Protein AF-A0A8T3RIN1-F1 (afdb_monomer_lite)

pLDDT: mean 80.8, std 17.32, range [34.31, 96.44]

Radius of gyration: 13.97 Å; chains: 1; bounding box: 28×21×49 Å

Sequence (90 aa):
MNKRSYRAQKVNERRWKEVAGRVKDKVVVWAIDVANVEQYGVLMDSEREVVVTVKWSHPAETPALLERLRDLPCESLTAVMATVERDSVA

Foldseek 3Di:
DPPPPDPADALVPDPLVQLLVVQAQFEWEWEWEDDPQKIWIFIATPVRDTSHIHIDGPPPCVVVNVVSVVPRNHPYYHYDYDDPPPPPPD

Secondary structure (DSSP, 8-state):
--------EEGGGS-HHHHHHHHTT-EEEEEEEEETTEEEEEEEETT--EEEEEEEETTTTHHHHHHHHHT---SEEEEEEE--------

Structure (mmCIF, N/CA/C/O backbone):
data_AF-A0A8T3RIN1-F1
#
_entry.id   AF-A0A8T3RIN1-F1
#
loop_
_atom_site.group_PDB
_atom_site.id
_atom_site.type_symbol
_atom_site.label_atom_id
_atom_site.label_alt_id
_atom_site.label_comp_id
_atom_site.label_asym_id
_atom_site.label_entity_id
_atom_site.label_seq_id
_atom_site.pdbx_PDB_ins_code
_atom_site.Cartn_x
_atom_site.Cartn_y
_atom_site.Cartn_z
_atom_site.occupancy
_atom_site.B_iso_or_equiv
_atom_site.auth_seq_id
_atom_site.auth_comp_id
_atom_site.auth_asym_id
_atom_site.auth_atom_id
_atom_site.pdbx_PDB_model_num
ATOM 1 N N . MET A 1 1 ? -4.285 11.361 -25.365 1.00 41.53 1 MET A N 1
ATOM 2 C CA . MET A 1 1 ? -4.705 11.156 -23.960 1.00 41.53 1 MET A CA 1
ATOM 3 C C . MET A 1 1 ? -3.836 12.042 -23.076 1.00 41.53 1 MET A C 1
ATOM 5 O O . MET A 1 1 ? -2.630 11.826 -23.034 1.00 41.53 1 MET A O 1
ATOM 9 N N . ASN A 1 2 ? -4.398 13.099 -22.477 1.00 34.31 2 ASN A N 1
ATOM 10 C CA . ASN A 1 2 ? -3.650 14.007 -21.599 1.00 34.31 2 ASN A CA 1
ATOM 11 C C . ASN A 1 2 ? -3.092 13.200 -20.423 1.00 34.31 2 ASN A C 1
ATOM 13 O O . ASN A 1 2 ? -3.858 12.729 -19.584 1.00 34.31 2 ASN A O 1
ATOM 17 N N . LYS A 1 3 ? -1.768 12.997 -20.393 1.00 40.62 3 LYS A N 1
ATOM 18 C CA . LYS A 1 3 ? -1.078 12.307 -19.301 1.00 40.62 3 LYS A CA 1
ATOM 19 C C . LYS A 1 3 ? -1.261 13.143 -18.038 1.00 40.62 3 LYS A C 1
ATOM 21 O O . LYS A 1 3 ? -0.494 14.070 -17.787 1.00 40.62 3 LYS A O 1
ATOM 26 N N . ARG A 1 4 ? -2.293 12.837 -17.244 1.00 47.66 4 ARG A N 1
ATOM 27 C CA . ARG A 1 4 ? -2.343 13.262 -15.846 1.00 47.66 4 ARG A CA 1
ATOM 28 C C . ARG A 1 4 ? -1.099 12.669 -15.203 1.00 47.66 4 ARG A C 1
ATOM 30 O O . ARG A 1 4 ? -1.005 11.462 -15.015 1.00 47.66 4 ARG A O 1
ATOM 37 N N . SER A 1 5 ? -0.112 13.524 -14.962 1.00 41.31 5 SER A N 1
ATOM 38 C CA . SER A 1 5 ? 1.029 13.207 -14.120 1.00 41.31 5 SER A CA 1
ATOM 39 C C . SER A 1 5 ? 0.468 12.945 -12.728 1.00 41.31 5 SER A C 1
ATOM 41 O O . SER A 1 5 ? 0.240 13.871 -11.947 1.00 41.31 5 SER A O 1
ATOM 43 N N . TYR A 1 6 ? 0.122 11.686 -12.452 1.00 49.38 6 TYR A N 1
ATOM 44 C CA . TYR A 1 6 ? -0.129 11.248 -11.093 1.00 49.38 6 TYR A CA 1
ATOM 45 C C . TYR A 1 6 ? 1.120 11.629 -10.305 1.00 49.38 6 TYR A C 1
ATOM 47 O O . TYR A 1 6 ? 2.229 11.259 -10.692 1.00 49.38 6 TYR A O 1
ATOM 55 N N . ARG A 1 7 ? 0.956 12.386 -9.215 1.00 50.09 7 ARG A N 1
ATOM 56 C CA . ARG A 1 7 ? 2.024 12.643 -8.237 1.00 50.09 7 ARG A CA 1
ATOM 57 C C . ARG A 1 7 ? 2.337 11.342 -7.484 1.00 50.09 7 ARG A C 1
ATOM 59 O O . ARG A 1 7 ? 2.139 11.233 -6.274 1.00 50.09 7 ARG A O 1
ATOM 66 N N . ALA A 1 8 ? 2.757 10.324 -8.221 1.00 53.66 8 ALA A N 1
ATOM 67 C CA . ALA A 1 8 ? 3.208 9.060 -7.695 1.00 53.66 8 ALA A CA 1
ATOM 68 C C . ALA A 1 8 ? 4.639 9.274 -7.202 1.00 53.66 8 ALA A C 1
ATOM 70 O O . ALA A 1 8 ? 5.529 9.612 -7.980 1.00 53.66 8 ALA A O 1
ATOM 71 N N . GLN A 1 9 ? 4.839 9.149 -5.894 1.00 65.94 9 GLN A N 1
ATOM 72 C CA . GLN A 1 9 ? 6.176 9.129 -5.304 1.00 65.94 9 GLN A CA 1
ATOM 73 C C . GLN A 1 9 ? 6.623 7.671 -5.184 1.00 65.94 9 GLN A C 1
ATOM 75 O O . GLN A 1 9 ? 5.779 6.772 -5.068 1.00 65.94 9 GLN A O 1
ATOM 80 N N . LYS A 1 10 ? 7.936 7.437 -5.237 1.00 69.12 10 LYS A N 1
ATOM 81 C CA . LYS A 1 10 ? 8.506 6.088 -5.159 1.00 69.12 10 LYS A CA 1
ATOM 82 C C . LYS A 1 10 ? 8.189 5.441 -3.812 1.00 69.12 10 LYS A C 1
ATOM 84 O O . LYS A 1 10 ? 8.111 6.133 -2.796 1.00 69.12 10 LYS A O 1
ATOM 89 N N . VAL A 1 11 ? 8.079 4.111 -3.795 1.00 66.94 11 VAL A N 1
ATOM 90 C CA . VAL A 1 11 ? 7.881 3.292 -2.576 1.00 66.94 11 VAL A CA 1
ATOM 91 C C . VAL A 1 11 ? 8.817 3.732 -1.448 1.00 66.94 11 VAL A C 1
ATOM 93 O O . VAL A 1 11 ? 8.387 3.907 -0.310 1.00 66.94 11 VAL A O 1
ATOM 96 N N . ASN A 1 12 ? 10.086 3.974 -1.781 1.00 64.44 12 ASN A N 1
ATOM 97 C CA . ASN A 1 12 ? 11.145 4.260 -0.813 1.00 64.44 12 ASN A CA 1
ATOM 98 C C . ASN A 1 12 ? 11.171 5.717 -0.322 1.00 64.44 12 ASN A C 1
ATOM 100 O O . ASN A 1 12 ? 11.859 6.023 0.645 1.00 64.44 12 ASN A O 1
ATOM 104 N N . GLU A 1 13 ? 10.411 6.612 -0.955 1.00 67.88 13 GLU A N 1
ATOM 105 C CA . GLU A 1 13 ? 10.376 8.047 -0.632 1.00 67.88 13 GLU A CA 1
ATOM 106 C C . GLU A 1 13 ? 9.125 8.434 0.181 1.00 67.88 13 GLU A C 1
ATOM 108 O O . GLU A 1 13 ? 8.965 9.587 0.587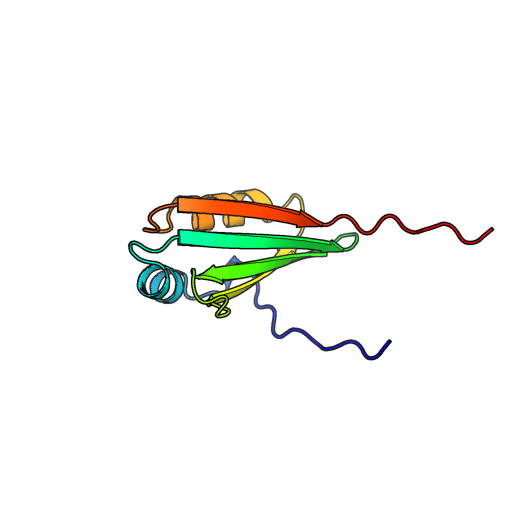 1.00 67.88 13 GLU A O 1
ATOM 113 N N . ARG A 1 14 ? 8.214 7.483 0.439 1.00 66.69 14 ARG A N 1
ATOM 114 C CA . ARG A 1 14 ? 6.961 7.732 1.165 1.00 66.69 14 ARG A CA 1
ATOM 115 C C . ARG A 1 14 ? 7.135 7.664 2.684 1.00 66.69 14 ARG A C 1
ATOM 117 O O . ARG A 1 14 ? 7.809 6.794 3.232 1.00 66.69 14 ARG A O 1
ATOM 124 N N . ARG A 1 15 ? 6.419 8.547 3.389 1.00 78.12 15 ARG A N 1
ATOM 125 C CA . ARG A 1 15 ? 6.300 8.547 4.855 1.00 78.12 15 ARG A CA 1
ATOM 126 C C . ARG A 1 15 ? 5.315 7.472 5.319 1.00 78.12 15 ARG A C 1
ATOM 128 O O . ARG A 1 15 ? 4.201 7.768 5.737 1.00 78.12 15 ARG A O 1
ATOM 135 N N . TRP A 1 16 ? 5.733 6.210 5.267 1.00 84.69 16 TRP A N 1
ATOM 136 C CA . TRP A 1 16 ? 4.902 5.055 5.643 1.00 84.69 16 TRP A CA 1
ATOM 137 C C . TRP A 1 16 ? 4.324 5.121 7.062 1.00 84.69 16 TRP A C 1
ATOM 139 O O . TRP A 1 16 ? 3.258 4.573 7.307 1.00 84.69 16 TRP A O 1
ATOM 149 N N . LYS A 1 17 ? 4.959 5.865 7.977 1.00 86.38 17 LYS A N 1
ATOM 150 C CA . LYS A 1 17 ? 4.398 6.148 9.309 1.00 86.38 17 LYS A CA 1
ATOM 151 C C . LYS A 1 17 ? 3.077 6.926 9.252 1.00 86.38 17 LYS A C 1
ATOM 153 O O . LYS A 1 17 ? 2.159 6.617 10.001 1.00 86.38 17 LYS A O 1
ATOM 158 N N . GLU A 1 18 ? 2.966 7.914 8.364 1.00 87.88 18 GLU A N 1
ATOM 159 C CA . GLU A 1 18 ? 1.733 8.697 8.189 1.00 87.88 18 GLU A CA 1
ATOM 160 C C . GLU A 1 18 ? 0.645 7.849 7.517 1.00 87.88 18 GLU A C 1
ATOM 162 O O . GLU A 1 18 ? -0.517 7.899 7.916 1.00 87.88 18 GLU A O 1
ATOM 167 N N . VAL A 1 19 ? 1.036 7.016 6.544 1.00 90.19 19 VAL A N 1
ATOM 168 C CA . VAL A 1 19 ? 0.140 6.035 5.910 1.00 90.19 19 VAL A CA 1
ATOM 169 C C . VAL A 1 19 ? -0.429 5.084 6.962 1.00 90.19 19 VAL A C 1
ATOM 171 O O . VAL A 1 19 ? -1.645 4.955 7.053 1.00 90.19 19 VAL A O 1
ATOM 174 N N . ALA A 1 20 ? 0.429 4.499 7.805 1.00 91.62 20 ALA A N 1
ATOM 175 C CA . ALA A 1 20 ? 0.035 3.594 8.882 1.00 91.62 20 ALA A CA 1
ATOM 176 C C . ALA A 1 20 ? -0.967 4.239 9.854 1.00 91.62 20 ALA A C 1
ATOM 178 O O . ALA A 1 20 ? -1.955 3.609 10.218 1.00 91.62 20 ALA A O 1
ATOM 179 N N . GLY A 1 21 ? -0.762 5.508 10.225 1.00 91.69 21 GLY A N 1
ATOM 180 C CA . GLY A 1 21 ? -1.703 6.239 11.078 1.00 91.69 21 GLY A CA 1
ATOM 181 C C . GLY A 1 21 ? -3.086 6.428 10.445 1.00 91.69 21 GLY A C 1
ATO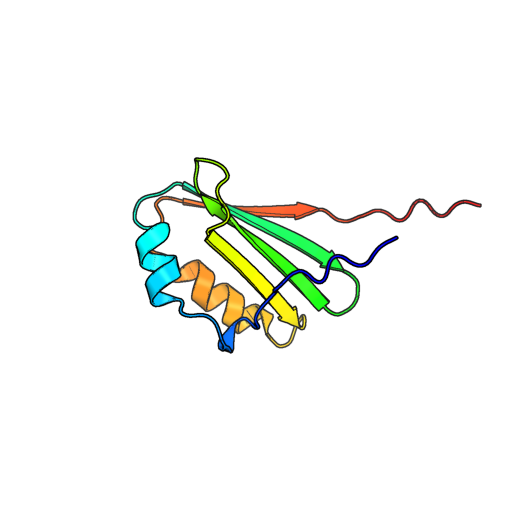M 182 O O . GLY A 1 21 ? -4.091 6.333 11.142 1.00 91.69 21 GLY A O 1
ATOM 183 N N . ARG A 1 22 ? -3.157 6.654 9.126 1.00 91.50 22 ARG A N 1
ATOM 184 C CA . ARG A 1 22 ? -4.429 6.869 8.407 1.00 91.50 22 ARG A CA 1
ATOM 185 C C . ARG A 1 22 ? -5.250 5.597 8.209 1.00 91.50 22 ARG A C 1
ATOM 187 O O . ARG A 1 22 ? -6.468 5.694 8.081 1.00 91.50 22 ARG A O 1
ATOM 194 N N . VAL A 1 23 ? -4.592 4.442 8.147 1.00 93.75 23 VAL A N 1
ATOM 195 C CA . VAL A 1 23 ? -5.235 3.143 7.870 1.00 93.75 23 VAL A CA 1
ATOM 196 C C . VAL A 1 23 ? -5.406 2.272 9.102 1.00 93.75 23 VAL A C 1
ATOM 198 O O . VAL A 1 23 ? -5.915 1.160 8.983 1.00 93.75 23 VAL A O 1
ATOM 201 N N . LYS A 1 24 ? -4.960 2.754 10.266 1.00 95.12 24 LYS A N 1
ATOM 202 C CA . LYS A 1 24 ? -5.009 1.990 11.503 1.00 95.12 24 LYS A CA 1
ATOM 203 C C . LYS A 1 24 ? -6.437 1.517 11.782 1.00 95.12 24 LYS A C 1
ATOM 205 O O . LYS A 1 24 ? -7.351 2.337 11.792 1.00 95.12 24 LYS A O 1
ATOM 210 N N . ASP A 1 25 ? -6.591 0.212 11.993 1.00 94.56 25 ASP A N 1
ATOM 211 C CA . ASP A 1 25 ? -7.859 -0.461 12.297 1.00 94.56 25 ASP A CA 1
ATOM 212 C C . ASP A 1 25 ? -8.954 -0.258 11.222 1.00 94.56 25 ASP A C 1
ATOM 214 O O . ASP A 1 25 ? -10.136 -0.436 11.497 1.00 94.56 25 ASP A O 1
ATOM 218 N N . LYS A 1 26 ? -8.581 0.121 9.987 1.00 93.31 26 LYS A N 1
ATOM 219 C CA . LYS A 1 26 ? -9.512 0.274 8.855 1.00 93.31 26 LYS A CA 1
ATOM 220 C C . LYS A 1 26 ? -9.433 -0.906 7.890 1.00 93.31 26 LYS A C 1
ATOM 222 O O . LYS A 1 26 ? -8.373 -1.507 7.720 1.00 93.31 26 LYS A O 1
ATOM 227 N N . VAL A 1 27 ? -10.521 -1.158 7.167 1.00 95.38 27 VAL A N 1
ATOM 228 C CA . VAL A 1 27 ? -10.504 -1.960 5.935 1.00 95.38 27 VAL A CA 1
ATOM 229 C C . VAL A 1 27 ? -9.913 -1.118 4.806 1.00 95.38 27 VAL A C 1
ATOM 231 O O . VAL A 1 27 ? -10.357 0.010 4.575 1.00 95.38 27 VAL A O 1
ATOM 234 N N . VAL A 1 28 ? -8.921 -1.658 4.096 1.00 95.81 28 VAL A N 1
ATOM 235 C CA . VAL A 1 28 ? -8.254 -0.961 2.990 1.00 95.81 28 VAL A CA 1
ATOM 236 C C . VAL A 1 28 ? -8.201 -1.787 1.712 1.00 95.81 28 VAL A C 1
ATOM 238 O O . VAL A 1 28 ? -8.129 -3.019 1.723 1.00 95.81 28 VAL A O 1
ATOM 241 N N . VAL A 1 29 ? -8.195 -1.080 0.585 1.00 95.88 29 VAL A N 1
ATOM 242 C CA . VAL A 1 29 ? -8.046 -1.663 -0.750 1.00 95.88 29 VAL A CA 1
ATOM 243 C C . VAL A 1 29 ? -6.772 -1.137 -1.392 1.00 95.88 29 VAL A C 1
ATOM 245 O O . VAL A 1 29 ? -6.556 0.071 -1.473 1.00 95.88 29 VAL A O 1
ATOM 248 N N . TRP A 1 30 ? -5.944 -2.056 -1.875 1.00 95.12 30 TRP A N 1
ATOM 249 C CA . TRP A 1 30 ? -4.770 -1.788 -2.691 1.00 95.12 30 TRP A CA 1
ATOM 250 C C . TRP A 1 30 ? -5.097 -2.069 -4.159 1.00 95.12 30 TRP A C 1
ATOM 252 O O . TRP A 1 30 ? -5.106 -3.218 -4.596 1.00 95.12 30 TRP A O 1
ATOM 262 N N . ALA A 1 31 ? -5.399 -1.020 -4.918 1.00 92.69 31 ALA A N 1
ATOM 263 C CA . ALA A 1 31 ? -5.685 -1.125 -6.343 1.00 92.69 31 ALA A CA 1
ATOM 264 C C . ALA A 1 31 ? -4.400 -0.983 -7.159 1.00 92.69 31 ALA A C 1
ATOM 266 O O . ALA A 1 31 ? -3.712 0.023 -7.018 1.00 92.69 31 ALA A O 1
ATOM 267 N N . ILE A 1 32 ? -4.094 -1.962 -8.010 1.00 91.12 32 ILE A N 1
ATOM 268 C CA . ILE A 1 32 ? -2.903 -2.006 -8.864 1.00 91.12 32 ILE A CA 1
ATOM 269 C C . ILE A 1 32 ? -3.313 -1.781 -10.320 1.00 91.12 32 ILE A C 1
ATOM 271 O O . ILE A 1 32 ? -4.142 -2.517 -10.861 1.00 91.12 32 ILE A O 1
ATOM 275 N N . ASP A 1 33 ? -2.679 -0.795 -10.950 1.00 86.69 33 ASP A N 1
ATOM 276 C CA . ASP A 1 33 ? -2.692 -0.578 -12.395 1.00 86.69 33 ASP A CA 1
ATOM 277 C C . ASP A 1 33 ? -1.367 -1.086 -12.985 1.00 86.69 33 ASP A C 1
ATOM 279 O O . ASP A 1 33 ? -0.275 -0.585 -12.675 1.00 86.69 33 ASP A O 1
ATOM 283 N N . VAL A 1 34 ? -1.466 -2.134 -13.803 1.00 75.25 34 VAL A N 1
ATOM 284 C CA . VAL A 1 34 ? -0.315 -2.799 -14.418 1.00 75.25 34 VAL A CA 1
ATOM 285 C C . VAL A 1 34 ? -0.002 -2.125 -15.753 1.00 75.25 34 VAL A C 1
ATOM 287 O O . VAL A 1 34 ? -0.568 -2.469 -16.790 1.00 75.25 34 VAL A O 1
ATOM 290 N N . ALA A 1 35 ? 0.943 -1.180 -15.745 1.00 69.44 35 ALA A N 1
ATOM 291 C CA . ALA A 1 35 ? 1.335 -0.424 -16.934 1.00 69.44 35 ALA A CA 1
ATOM 292 C C . ALA A 1 35 ? 2.769 -0.748 -17.408 1.00 69.44 35 ALA A C 1
ATOM 294 O O . ALA A 1 35 ? 3.743 -0.094 -17.042 1.00 69.44 35 ALA A O 1
ATOM 295 N N . ASN A 1 36 ? 2.905 -1.701 -18.337 1.00 69.06 36 ASN A N 1
ATOM 296 C CA . ASN A 1 36 ? 4.186 -2.078 -18.959 1.00 69.06 36 ASN A CA 1
ATOM 297 C C . ASN A 1 36 ? 5.295 -2.393 -17.920 1.00 69.06 36 ASN A C 1
ATOM 299 O O . ASN A 1 36 ? 5.253 -3.439 -17.285 1.00 69.06 36 ASN A O 1
ATOM 303 N N . VAL A 1 37 ? 6.291 -1.506 -17.768 1.00 67.88 37 VAL A N 1
ATOM 304 C CA . VAL A 1 37 ? 7.484 -1.671 -16.908 1.00 67.88 37 VAL A CA 1
ATOM 305 C C . VAL A 1 37 ? 7.300 -1.025 -15.527 1.00 67.88 37 VAL A C 1
ATOM 307 O O . VAL A 1 37 ? 7.927 -1.433 -14.550 1.00 67.88 37 VAL A O 1
ATOM 310 N N . GLU A 1 38 ? 6.432 -0.018 -15.433 1.00 74.69 38 GLU A N 1
ATOM 311 C CA . GLU A 1 38 ? 6.212 0.760 -14.216 1.00 74.69 38 GLU A CA 1
ATOM 312 C C . GLU A 1 38 ? 4.819 0.455 -13.674 1.00 74.69 38 GLU A C 1
ATOM 314 O O . GLU A 1 38 ? 3.811 0.718 -14.326 1.00 74.69 38 GLU A O 1
ATOM 319 N N . GLN A 1 39 ? 4.754 -0.093 -12.467 1.00 85.69 39 GLN A N 1
ATOM 320 C CA . GLN A 1 39 ? 3.483 -0.370 -11.816 1.00 85.69 39 GLN A CA 1
ATOM 321 C C . GLN A 1 39 ? 3.064 0.816 -10.956 1.00 85.69 39 GLN A C 1
ATOM 323 O O . GLN A 1 39 ? 3.891 1.498 -10.336 1.00 85.69 39 GLN A O 1
ATOM 328 N N . TYR A 1 40 ? 1.760 1.054 -10.933 1.00 89.12 40 TYR A N 1
ATOM 329 C CA . TYR A 1 40 ? 1.137 2.074 -10.109 1.00 89.12 40 TYR A CA 1
ATOM 330 C C . TYR A 1 40 ? 0.119 1.418 -9.195 1.00 89.12 40 TYR A C 1
ATOM 332 O O . TYR A 1 40 ? -0.526 0.434 -9.551 1.00 89.12 40 TYR A O 1
ATOM 340 N N . GLY A 1 41 ? -0.040 1.981 -8.006 1.00 91.50 41 GLY A N 1
ATOM 341 C CA . GLY A 1 41 ? -0.977 1.457 -7.037 1.00 91.50 41 GLY A CA 1
ATOM 342 C C . GLY A 1 41 ? -1.514 2.537 -6.128 1.00 91.50 41 GLY A C 1
ATOM 343 O O . GLY A 1 41 ? -0.826 3.516 -5.820 1.00 91.50 41 GLY A O 1
ATOM 344 N N . VAL A 1 42 ? -2.766 2.370 -5.732 1.00 92.06 42 VAL A N 1
ATOM 345 C CA . VAL A 1 42 ? -3.489 3.297 -4.872 1.00 92.06 42 VAL A CA 1
ATOM 346 C C . VAL A 1 4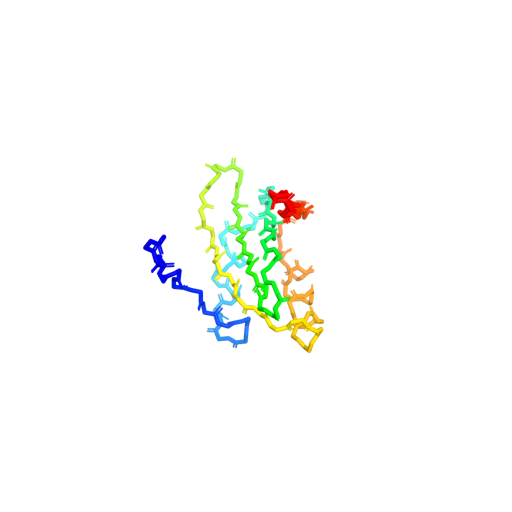2 ? -4.012 2.530 -3.672 1.00 92.06 42 VAL A C 1
ATOM 348 O O . VAL A 1 42 ? -4.737 1.550 -3.823 1.00 92.06 42 VAL A O 1
ATOM 351 N N . LEU A 1 43 ? -3.654 3.001 -2.481 1.00 94.00 43 LEU A N 1
ATOM 352 C CA . LEU A 1 43 ? -4.251 2.555 -1.233 1.00 94.00 43 LEU A CA 1
ATOM 353 C C . LEU A 1 43 ? -5.428 3.470 -0.915 1.00 94.00 43 LEU A C 1
ATOM 355 O O . LEU A 1 43 ? -5.250 4.689 -0.826 1.00 94.00 43 LEU A O 1
ATOM 359 N N . MET A 1 44 ? -6.601 2.881 -0.736 1.00 94.62 44 MET A N 1
ATOM 360 C CA . MET A 1 44 ? -7.821 3.574 -0.333 1.00 94.62 44 MET A CA 1
ATOM 361 C C . MET A 1 44 ? -8.333 2.989 0.976 1.00 94.62 44 MET A C 1
ATOM 363 O O . MET A 1 44 ? -8.167 1.791 1.219 1.00 94.62 44 MET A O 1
ATOM 367 N N . ASP A 1 45 ? -8.949 3.822 1.805 1.00 92.75 45 ASP A N 1
ATOM 368 C CA . ASP A 1 45 ? -9.686 3.347 2.974 1.00 92.75 45 ASP A CA 1
ATOM 369 C C . ASP A 1 45 ? -11.145 3.001 2.632 1.00 92.75 45 ASP A C 1
ATOM 371 O O . ASP A 1 45 ? -11.570 3.047 1.473 1.00 92.75 45 ASP A O 1
ATOM 375 N N . SER A 1 46 ? -11.915 2.620 3.650 1.00 86.75 46 SER A N 1
ATOM 376 C CA . SER A 1 46 ? -13.320 2.225 3.524 1.00 86.75 46 SER A CA 1
ATOM 377 C C . SER A 1 46 ? -14.233 3.326 2.976 1.00 86.75 46 SER A C 1
ATOM 379 O O . SER A 1 46 ? -15.299 3.019 2.443 1.00 86.75 46 SER A O 1
ATOM 381 N N . GLU A 1 47 ? -13.825 4.592 3.067 1.00 88.44 47 GLU A N 1
ATOM 382 C CA . GLU A 1 47 ? -14.571 5.741 2.540 1.00 88.44 47 GLU A CA 1
ATOM 383 C C . GLU A 1 47 ? -14.213 6.036 1.075 1.00 88.44 47 GLU A C 1
ATOM 385 O O . GLU A 1 47 ? -14.754 6.962 0.475 1.00 88.44 47 GLU A O 1
ATOM 390 N N . ARG A 1 48 ? -13.354 5.203 0.466 1.00 85.88 48 ARG A N 1
ATOM 391 C CA . ARG A 1 48 ? -12.778 5.384 -0.878 1.00 85.88 48 ARG A CA 1
ATOM 392 C C . ARG A 1 48 ? -11.866 6.605 -0.980 1.00 85.88 48 ARG A C 1
ATOM 394 O O . ARG A 1 48 ? -11.560 7.051 -2.088 1.00 85.88 48 ARG A O 1
ATOM 401 N N . GLU A 1 49 ? -11.381 7.106 0.152 1.00 90.62 49 GLU A N 1
ATOM 402 C CA . GLU A 1 49 ? -10.433 8.207 0.176 1.00 90.62 49 GLU A CA 1
ATOM 403 C C . GLU A 1 49 ? -9.022 7.707 -0.117 1.00 90.62 49 GLU A C 1
ATOM 405 O O . GLU A 1 49 ? -8.553 6.698 0.421 1.00 90.62 49 GLU A O 1
ATOM 410 N N . VAL A 1 50 ? -8.307 8.434 -0.979 1.00 91.38 50 VAL A N 1
ATOM 411 C CA . VAL A 1 50 ? -6.940 8.063 -1.349 1.00 91.38 50 VAL A CA 1
ATOM 412 C C . VAL A 1 50 ? -6.004 8.320 -0.171 1.00 91.38 50 VAL A C 1
ATOM 414 O O . VAL A 1 50 ? -5.768 9.457 0.262 1.00 91.38 50 VAL A O 1
ATOM 417 N N . VAL A 1 51 ? -5.412 7.242 0.333 1.00 92.19 51 VAL A N 1
ATOM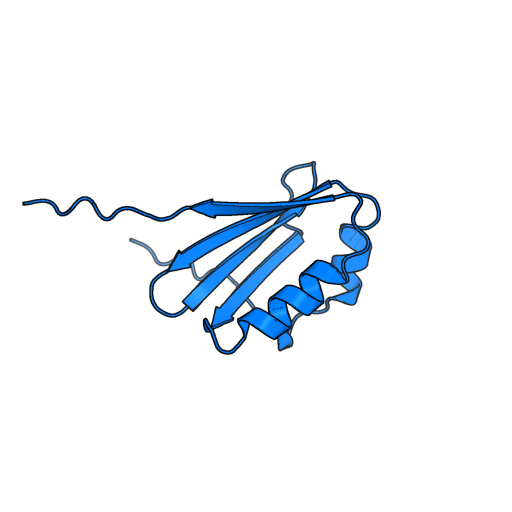 418 C CA . VAL A 1 51 ? -4.396 7.293 1.382 1.00 92.19 51 VAL A CA 1
ATOM 419 C C . VAL A 1 51 ? -3.031 7.572 0.774 1.00 92.19 51 VAL A C 1
ATOM 421 O O . VAL A 1 51 ? -2.342 8.508 1.187 1.00 92.19 51 VAL A O 1
ATOM 424 N N . VAL A 1 52 ? -2.641 6.778 -0.225 1.00 90.88 52 VAL A N 1
ATOM 425 C CA . VAL A 1 52 ? -1.361 6.941 -0.915 1.00 90.88 52 VAL A CA 1
ATOM 426 C C . VAL A 1 52 ? -1.424 6.393 -2.336 1.00 90.88 52 VAL A C 1
ATOM 428 O O . VAL A 1 52 ? -2.009 5.346 -2.588 1.00 90.88 52 VAL A O 1
ATOM 431 N N . THR A 1 53 ? -0.772 7.093 -3.264 1.00 90.62 53 THR A N 1
ATOM 432 C CA . THR A 1 53 ? -0.439 6.579 -4.598 1.00 90.62 53 THR A CA 1
ATOM 433 C C . THR A 1 53 ? 1.050 6.269 -4.638 1.00 90.62 53 THR A C 1
ATOM 435 O O . THR A 1 53 ? 1.874 7.145 -4.337 1.00 90.62 53 THR A O 1
ATOM 438 N N . VAL A 1 54 ? 1.405 5.052 -5.025 1.00 89.94 54 VAL A N 1
ATOM 439 C CA . VAL A 1 54 ? 2.790 4.598 -5.133 1.00 89.94 54 VAL A CA 1
ATOM 440 C C . VAL A 1 54 ? 3.066 4.169 -6.562 1.00 89.94 54 VAL A C 1
ATOM 442 O O . VAL A 1 54 ? 2.206 3.603 -7.232 1.00 89.94 54 VAL A O 1
ATOM 445 N N . LYS A 1 55 ? 4.281 4.452 -7.016 1.00 89.44 55 LYS A N 1
ATOM 446 C CA . LYS A 1 55 ? 4.849 3.908 -8.244 1.00 89.44 55 LYS A CA 1
ATOM 447 C C . LYS A 1 55 ? 6.051 3.047 -7.878 1.00 89.44 55 LYS A C 1
ATOM 449 O O . LYS A 1 55 ? 6.831 3.447 -7.007 1.00 89.44 55 LYS A O 1
ATOM 454 N N . TRP A 1 56 ? 6.200 1.907 -8.539 1.00 90.12 56 TRP A N 1
ATOM 455 C CA . TRP A 1 56 ? 7.338 1.012 -8.350 1.00 90.12 56 TRP A CA 1
ATOM 456 C C . TRP A 1 56 ? 7.712 0.279 -9.634 1.00 90.12 56 TRP A C 1
ATOM 458 O O . TRP A 1 56 ? 6.910 0.119 -10.555 1.00 90.12 56 TRP A O 1
ATOM 468 N N . SER A 1 57 ? 8.954 -0.177 -9.673 1.00 88.00 57 SER A N 1
ATOM 469 C CA . SER A 1 57 ? 9.514 -0.990 -10.744 1.00 88.00 57 SER A CA 1
ATOM 470 C C . SER A 1 57 ? 9.309 -2.465 -10.415 1.00 88.00 57 SER A C 1
ATOM 472 O O . SER A 1 57 ? 9.731 -2.939 -9.356 1.00 88.00 57 SER A O 1
ATOM 474 N N . HIS A 1 58 ? 8.683 -3.217 -11.316 1.00 85.19 58 HIS A N 1
ATOM 475 C CA . HIS A 1 58 ? 8.541 -4.663 -11.164 1.00 85.19 58 HIS A CA 1
ATOM 476 C C . HIS A 1 58 ? 9.612 -5.396 -11.992 1.00 85.19 58 HIS A C 1
ATOM 478 O O . HIS A 1 58 ? 9.825 -5.027 -13.146 1.00 85.19 58 HIS A O 1
ATOM 484 N N . PRO A 1 59 ? 10.295 -6.422 -11.444 1.00 89.31 59 PRO A N 1
ATOM 485 C CA . PRO A 1 59 ? 10.129 -6.987 -10.099 1.00 89.31 59 PRO A 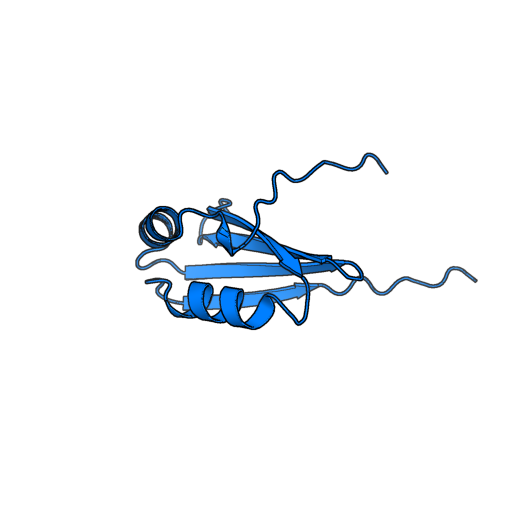CA 1
ATOM 486 C C . PRO A 1 59 ? 10.956 -6.300 -8.999 1.00 89.31 59 PRO A C 1
ATOM 488 O O . PRO A 1 59 ? 10.698 -6.542 -7.823 1.00 89.31 59 PRO A O 1
ATOM 491 N N . ALA A 1 60 ? 11.914 -5.436 -9.351 1.00 89.62 60 ALA A N 1
ATOM 492 C CA . ALA A 1 60 ? 12.968 -4.950 -8.450 1.00 89.62 60 ALA A CA 1
ATOM 493 C C . ALA A 1 60 ? 12.480 -4.333 -7.120 1.00 89.62 60 ALA A C 1
ATOM 495 O O . ALA A 1 60 ? 13.066 -4.590 -6.074 1.00 89.62 60 ALA A O 1
ATOM 496 N N . GLU A 1 61 ? 11.407 -3.543 -7.140 1.00 90.44 61 GLU A N 1
ATOM 497 C CA . GLU A 1 61 ? 10.877 -2.836 -5.962 1.00 90.44 61 GLU A CA 1
ATOM 498 C C . GLU A 1 61 ? 9.625 -3.511 -5.373 1.00 90.44 61 GLU A C 1
ATOM 500 O O . GLU A 1 61 ? 9.070 -3.043 -4.378 1.00 90.44 61 GLU A O 1
ATOM 505 N N . THR A 1 62 ? 9.176 -4.629 -5.957 1.00 90.25 62 THR A N 1
ATOM 506 C CA . THR A 1 62 ? 7.989 -5.358 -5.476 1.00 90.25 62 THR A CA 1
ATOM 507 C C . THR A 1 62 ? 8.176 -5.920 -4.061 1.00 90.25 62 THR A C 1
ATOM 509 O O . THR A 1 62 ? 7.270 -5.725 -3.253 1.00 90.25 62 THR A O 1
ATOM 512 N N . PRO A 1 63 ? 9.319 -6.541 -3.697 1.00 92.81 63 PRO A N 1
ATOM 513 C CA . PRO A 1 63 ? 9.528 -7.018 -2.328 1.00 92.81 63 PRO A CA 1
ATOM 514 C C . PRO A 1 63 ? 9.410 -5.898 -1.288 1.00 92.81 63 PRO A C 1
ATOM 516 O O . PRO A 1 63 ? 8.679 -6.043 -0.314 1.00 92.81 63 PRO A O 1
ATOM 519 N N . ALA A 1 64 ? 10.034 -4.744 -1.551 1.00 90.81 64 ALA A N 1
ATOM 520 C CA . ALA A 1 64 ? 9.963 -3.585 -0.665 1.00 90.81 64 ALA A CA 1
ATOM 521 C C . ALA A 1 64 ? 8.525 -3.065 -0.513 1.00 90.81 64 ALA A C 1
ATOM 523 O O . ALA A 1 64 ? 8.109 -2.720 0.589 1.00 90.81 64 ALA A O 1
ATOM 524 N N . LEU A 1 65 ? 7.735 -3.030 -1.593 1.00 92.38 65 LEU A N 1
ATOM 525 C CA . LEU A 1 65 ? 6.317 -2.675 -1.504 1.00 92.38 65 LEU A CA 1
ATOM 526 C C . LEU A 1 65 ? 5.542 -3.670 -0.627 1.00 92.38 65 LEU A C 1
ATOM 528 O O . LEU A 1 65 ? 4.767 -3.243 0.227 1.00 92.38 65 LEU A O 1
ATOM 532 N N . LEU A 1 66 ? 5.745 -4.975 -0.824 1.00 93.50 66 LEU A N 1
ATOM 533 C CA . LEU A 1 66 ? 5.038 -6.014 -0.070 1.00 93.50 66 LEU A CA 1
ATOM 534 C C . LEU A 1 66 ? 5.356 -5.958 1.426 1.00 93.50 66 LEU A C 1
ATOM 536 O O . LEU A 1 66 ? 4.439 -6.096 2.231 1.00 93.50 66 LEU A O 1
ATOM 540 N N . GLU A 1 67 ? 6.610 -5.697 1.802 1.00 93.94 67 GLU A N 1
ATOM 541 C CA . GLU A 1 67 ? 6.991 -5.452 3.201 1.00 93.94 67 GLU A CA 1
ATOM 542 C C . GLU A 1 67 ? 6.199 -4.278 3.788 1.00 93.94 67 GLU A C 1
ATOM 544 O O . GLU A 1 67 ? 5.578 -4.403 4.840 1.00 93.94 67 GLU A O 1
ATOM 549 N N . ARG A 1 68 ? 6.125 -3.155 3.062 1.00 93.12 68 ARG A N 1
ATOM 550 C CA . ARG A 1 68 ? 5.383 -1.972 3.522 1.00 93.12 68 ARG A CA 1
ATOM 551 C C . ARG A 1 68 ? 3.891 -2.217 3.672 1.00 93.12 68 ARG A C 1
ATOM 553 O O . ARG A 1 68 ? 3.311 -1.705 4.622 1.00 93.12 68 ARG A O 1
ATOM 560 N N . LEU A 1 69 ? 3.279 -2.961 2.751 1.00 93.81 69 LEU A N 1
ATOM 561 C CA . LEU A 1 69 ? 1.855 -3.299 2.815 1.00 93.81 69 LEU A CA 1
ATOM 562 C C . LEU A 1 69 ? 1.558 -4.291 3.945 1.00 93.81 69 LEU A C 1
ATOM 564 O O . LEU A 1 69 ? 0.534 -4.158 4.609 1.00 93.81 69 LEU A O 1
ATOM 568 N N . ARG A 1 70 ? 2.456 -5.254 4.185 1.00 93.75 70 ARG A N 1
ATOM 569 C CA . ARG A 1 70 ? 2.328 -6.250 5.258 1.00 93.75 70 ARG A CA 1
ATOM 570 C C . ARG A 1 70 ? 2.408 -5.626 6.652 1.00 93.75 70 ARG A C 1
ATOM 572 O O . ARG A 1 70 ? 1.733 -6.103 7.557 1.00 93.75 70 ARG A O 1
ATOM 579 N N . ASP A 1 71 ? 3.201 -4.569 6.805 1.00 93.88 71 ASP A N 1
ATOM 580 C CA . ASP A 1 71 ? 3.396 -3.867 8.078 1.00 93.88 71 ASP A CA 1
ATOM 581 C C . ASP A 1 71 ? 2.291 -2.839 8.391 1.00 93.88 71 ASP A C 1
ATOM 583 O O . ASP A 1 71 ? 2.350 -2.153 9.418 1.00 93.88 71 ASP A O 1
ATOM 587 N N . LEU A 1 72 ? 1.290 -2.678 7.516 1.00 94.69 72 LEU A N 1
ATOM 588 C CA . LEU A 1 72 ? 0.197 -1.744 7.769 1.00 94.69 72 LEU A CA 1
ATOM 589 C C . LEU A 1 72 ? -0.686 -2.253 8.918 1.00 94.69 72 LEU A C 1
ATOM 591 O O . LEU A 1 72 ? -1.177 -3.378 8.857 1.00 94.69 72 LEU A O 1
ATOM 595 N N . PRO A 1 73 ? -0.973 -1.420 9.935 1.00 95.62 73 PRO A N 1
ATOM 596 C CA . PRO A 1 73 ? -1.825 -1.796 11.060 1.00 95.62 73 PRO A CA 1
ATOM 597 C C . PRO A 1 73 ? -3.321 -1.696 10.703 1.00 95.62 73 PRO A C 1
ATOM 599 O O . PRO A 1 73 ? -4.106 -1.153 11.475 1.00 95.62 73 PRO A O 1
ATOM 602 N N . CYS A 1 74 ? -3.712 -2.133 9.507 1.00 95.06 74 CYS A N 1
ATOM 603 C CA . CYS A 1 74 ? -5.101 -2.149 9.047 1.00 95.06 74 CYS A CA 1
ATOM 604 C C . CYS A 1 74 ? -5.830 -3.415 9.520 1.00 95.06 74 CYS A C 1
ATOM 606 O O . CYS A 1 74 ? -5.204 -4.447 9.747 1.00 95.06 74 CYS A O 1
ATOM 608 N N . GLU A 1 75 ? -7.159 -3.355 9.610 1.00 95.56 75 GLU A N 1
ATOM 609 C CA . GLU A 1 75 ? -7.991 -4.518 9.952 1.00 95.56 75 GLU A CA 1
ATOM 610 C C . GLU A 1 75 ? -7.912 -5.594 8.860 1.00 95.56 75 GLU A C 1
ATOM 612 O O . GLU A 1 75 ? -7.744 -6.780 9.136 1.00 95.56 75 GLU A O 1
ATOM 617 N N . SER A 1 76 ? -8.006 -5.171 7.599 1.00 95.50 76 SER A N 1
ATOM 618 C CA . SER A 1 76 ? -7.831 -6.047 6.444 1.00 95.50 76 SER A CA 1
ATOM 619 C C . SER A 1 76 ? -7.342 -5.267 5.230 1.00 95.50 76 SER A C 1
ATOM 621 O O . SER A 1 76 ? -7.657 -4.088 5.061 1.00 95.50 76 SER A O 1
ATOM 623 N N . LEU A 1 77 ? -6.578 -5.945 4.372 1.00 96.44 77 LEU A N 1
ATOM 624 C CA . LEU A 1 77 ? -6.070 -5.409 3.115 1.00 96.44 77 LEU A CA 1
ATOM 625 C C . LEU A 1 77 ? -6.489 -6.327 1.972 1.00 96.44 77 LEU A C 1
ATOM 627 O O . LEU A 1 77 ? -6.119 -7.500 1.941 1.00 96.44 77 LEU A O 1
ATOM 631 N N . THR A 1 78 ? -7.225 -5.776 1.010 1.00 95.44 78 THR A N 1
ATOM 632 C CA . THR A 1 78 ? -7.571 -6.476 -0.233 1.00 95.44 78 THR A CA 1
ATOM 633 C C . THR A 1 78 ? -6.781 -5.887 -1.389 1.00 95.44 78 THR A C 1
ATOM 635 O O . THR A 1 78 ? -6.848 -4.684 -1.630 1.00 95.44 78 THR A O 1
ATOM 638 N N . ALA A 1 79 ? -6.055 -6.721 -2.130 1.00 92.81 79 ALA A N 1
ATOM 639 C CA . ALA A 1 79 ? -5.411 -6.305 -3.369 1.00 92.81 79 ALA A CA 1
ATOM 640 C C . ALA A 1 79 ? -6.340 -6.569 -4.560 1.00 92.81 79 ALA A C 1
ATOM 642 O O . ALA A 1 79 ? -6.841 -7.680 -4.723 1.00 92.81 79 ALA A O 1
ATOM 643 N N . VAL A 1 80 ? -6.549 -5.558 -5.401 1.00 91.38 80 VAL A N 1
ATOM 644 C CA . VAL A 1 80 ? -7.291 -5.678 -6.660 1.00 91.38 80 VAL A CA 1
ATOM 645 C C . VAL A 1 80 ? -6.386 -5.259 -7.806 1.00 91.38 80 VAL A C 1
ATOM 647 O O . VAL A 1 80 ? -5.724 -4.227 -7.739 1.00 91.38 80 VAL A O 1
ATOM 650 N N . MET A 1 81 ? -6.334 -6.067 -8.857 1.00 87.62 81 MET A N 1
ATOM 651 C CA . MET A 1 81 ? -5.492 -5.815 -10.022 1.00 87.62 81 MET A CA 1
ATOM 652 C C . MET A 1 81 ? -6.377 -5.769 -11.258 1.00 87.62 81 MET A C 1
ATOM 654 O O . MET A 1 81 ? -7.098 -6.726 -11.531 1.00 87.62 81 MET A O 1
ATOM 658 N N . ALA A 1 82 ? -6.321 -4.662 -11.993 1.00 71.62 82 ALA A N 1
ATOM 659 C CA . ALA A 1 82 ? -6.961 -4.559 -13.295 1.00 71.62 82 ALA A CA 1
ATOM 660 C C . ALA A 1 82 ? -5.890 -4.705 -14.376 1.00 71.62 82 ALA A C 1
ATOM 662 O O . ALA A 1 82 ? -4.911 -3.959 -14.406 1.00 71.62 82 ALA A O 1
ATOM 663 N N . THR A 1 83 ? -6.064 -5.684 -15.257 1.00 62.81 83 THR A N 1
ATOM 664 C CA . THR A 1 83 ? -5.264 -5.812 -16.474 1.00 62.81 83 THR A CA 1
ATOM 665 C C . THR A 1 83 ? -6.089 -5.214 -17.603 1.00 62.81 83 THR A C 1
ATOM 667 O O . THR A 1 83 ? -7.200 -5.668 -17.859 1.00 62.81 83 THR A O 1
ATOM 670 N N . VAL A 1 84 ? -5.587 -4.170 -18.260 1.00 58.16 84 VAL A N 1
ATOM 671 C CA . VAL A 1 84 ? -6.180 -3.719 -19.525 1.00 58.16 84 VAL A CA 1
ATOM 672 C C . VAL A 1 84 ? -5.813 -4.752 -20.584 1.00 58.16 84 VAL A C 1
ATOM 674 O O . VAL A 1 84 ? -4.686 -4.755 -21.083 1.00 58.16 84 VAL A O 1
ATOM 677 N N . GLU A 1 85 ? -6.747 -5.645 -20.914 1.00 49.44 85 GLU A N 1
ATOM 678 C CA . GLU A 1 85 ? -6.699 -6.357 -22.187 1.00 49.44 85 GLU A CA 1
ATOM 679 C C . GLU A 1 85 ? -6.697 -5.285 -23.279 1.00 49.44 85 GLU A C 1
ATOM 681 O O . GLU A 1 85 ? -7.646 -4.516 -23.437 1.00 49.44 85 GLU A O 1
ATOM 686 N N . ARG A 1 86 ? -5.570 -5.143 -23.984 1.00 51.75 86 ARG A N 1
ATOM 687 C CA . ARG A 1 86 ? -5.570 -4.366 -25.217 1.00 51.75 86 ARG A CA 1
ATOM 688 C C . ARG A 1 86 ? -6.365 -5.183 -26.218 1.00 51.75 86 ARG A C 1
ATOM 690 O O . ARG A 1 86 ? -5.811 -6.113 -26.802 1.00 51.75 86 ARG A O 1
ATOM 697 N N . ASP A 1 87 ? -7.623 -4.812 -26.427 1.00 48.91 87 ASP A N 1
ATOM 698 C CA . ASP A 1 87 ? -8.329 -5.175 -27.647 1.00 48.91 87 ASP A CA 1
ATOM 699 C C . ASP A 1 87 ? -7.433 -4.761 -28.814 1.00 48.91 87 ASP A C 1
ATOM 701 O O . ASP A 1 87 ? -7.191 -3.577 -29.077 1.00 48.91 87 ASP A O 1
ATOM 705 N N . SER A 1 88 ? -6.839 -5.766 -29.451 1.00 47.06 88 SER A N 1
ATOM 706 C CA . SER A 1 88 ? -6.101 -5.591 -30.687 1.00 47.06 88 SER A CA 1
ATOM 707 C C . SER A 1 88 ? -7.152 -5.271 -31.736 1.00 47.06 88 SER A C 1
ATOM 709 O O . SER A 1 88 ? -7.825 -6.167 -32.235 1.00 47.06 88 SER A O 1
ATOM 711 N N . VAL A 1 89 ? -7.359 -3.981 -31.999 1.00 47.59 89 VAL A N 1
ATOM 712 C CA . VAL A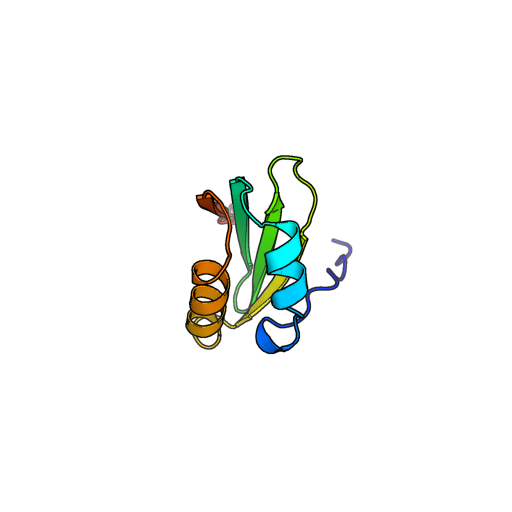 1 89 ? -8.164 -3.544 -33.138 1.00 47.59 89 VAL A CA 1
ATOM 713 C C . VAL A 1 89 ? -7.433 -4.035 -34.387 1.00 47.59 89 VAL A C 1
ATOM 715 O O . VAL A 1 89 ? -6.310 -3.601 -34.654 1.00 47.59 89 VAL A O 1
ATOM 718 N N . ALA A 1 90 ? -8.054 -5.020 -35.038 1.00 50.28 90 ALA A N 1
ATOM 719 C CA . ALA A 1 90 ? -7.640 -5.640 -36.292 1.00 50.28 90 ALA A CA 1
ATOM 720 C C . ALA A 1 90 ? -7.584 -4.641 -37.455 1.00 50.28 90 ALA A C 1
ATOM 722 O O . ALA A 1 90 ? -8.353 -3.650 -37.428 1.00 50.28 90 ALA A O 1
#